Protein AF-A0A8B8TGD3-F1 (afdb_monomer_lite)

Structure (mmCIF, N/CA/C/O backbone):
data_AF-A0A8B8TGD3-F1
#
_entry.id   AF-A0A8B8TGD3-F1
#
loop_
_atom_site.group_PDB
_atom_site.id
_atom_site.type_symbol
_atom_site.label_atom_id
_atom_site.label_alt_id
_atom_site.label_comp_id
_atom_site.label_asym_id
_atom_site.label_entity_id
_atom_site.label_seq_id
_atom_site.pdbx_PDB_ins_code
_atom_site.Cartn_x
_atom_site.Cartn_y
_atom_site.Cartn_z
_atom_site.occupancy
_atom_site.B_iso_or_equiv
_atom_site.auth_seq_id
_atom_site.auth_comp_id
_atom_site.auth_asym_id
_atom_site.auth_atom_id
_atom_site.pdbx_PDB_model_num
ATOM 1 N N . MET A 1 1 ? -36.228 -57.045 -42.325 1.00 47.69 1 MET A N 1
ATOM 2 C CA . MET A 1 1 ? -35.900 -57.556 -43.672 1.00 47.69 1 MET A CA 1
ATOM 3 C C . MET A 1 1 ? -34.620 -56.872 -44.121 1.00 47.69 1 MET A C 1
ATOM 5 O O . MET A 1 1 ? -34.599 -55.657 -44.198 1.00 47.69 1 MET A O 1
ATOM 9 N N . LYS A 1 2 ? -33.584 -57.702 -44.253 1.00 50.88 2 LYS A N 1
ATOM 10 C CA . LYS A 1 2 ? -32.268 -57.607 -44.906 1.00 50.88 2 LYS A CA 1
ATOM 11 C C . LYS A 1 2 ? -31.896 -56.281 -45.578 1.00 50.88 2 LYS A C 1
ATOM 13 O O . LYS A 1 2 ? -32.609 -55.800 -46.458 1.00 50.88 2 LYS A O 1
ATOM 18 N N . GLU A 1 3 ? -30.730 -55.787 -45.169 1.00 52.97 3 GLU A N 1
ATOM 19 C CA . GLU A 1 3 ? -29.997 -54.658 -45.722 1.00 52.97 3 GLU A CA 1
ATOM 20 C C . GLU A 1 3 ? -29.983 -54.644 -47.255 1.00 52.97 3 GLU A C 1
ATOM 22 O O . GLU A 1 3 ? -29.669 -55.637 -47.913 1.00 52.97 3 GLU A O 1
ATOM 27 N N . LYS A 1 4 ? -30.272 -53.474 -47.829 1.00 61.78 4 LYS A N 1
ATOM 28 C CA . LYS A 1 4 ? -29.806 -53.118 -49.166 1.00 61.78 4 LYS A CA 1
ATOM 29 C C . LYS A 1 4 ? -28.572 -52.253 -48.987 1.00 61.78 4 LYS A C 1
ATOM 31 O O . LYS A 1 4 ? -28.653 -51.064 -48.703 1.00 61.78 4 LYS A O 1
ATOM 36 N N . ILE A 1 5 ? -27.456 -52.953 -49.099 1.00 62.25 5 ILE A N 1
ATOM 37 C CA . ILE A 1 5 ? -26.115 -52.483 -49.407 1.00 62.25 5 ILE A CA 1
ATOM 38 C C . ILE A 1 5 ? -26.207 -51.318 -50.398 1.00 62.25 5 ILE A C 1
ATOM 40 O O . ILE A 1 5 ? -26.624 -51.496 -51.543 1.00 62.25 5 ILE A O 1
ATOM 44 N N . ILE A 1 6 ? -25.859 -50.123 -49.931 1.00 62.53 6 ILE A N 1
ATOM 45 C CA . ILE A 1 6 ? -25.527 -48.992 -50.792 1.00 62.53 6 ILE A CA 1
ATOM 46 C C . ILE A 1 6 ? -24.011 -48.868 -50.717 1.00 62.53 6 ILE A C 1
ATOM 48 O O . ILE A 1 6 ? -23.460 -48.157 -49.880 1.00 62.53 6 ILE A O 1
ATOM 52 N N . ASP A 1 7 ? -23.339 -49.637 -51.567 1.00 60.31 7 ASP A N 1
ATOM 53 C CA . ASP A 1 7 ? -21.939 -49.406 -51.886 1.00 60.31 7 ASP A CA 1
ATOM 54 C C . ASP A 1 7 ? -21.870 -48.098 -52.667 1.00 60.31 7 ASP A C 1
ATOM 56 O O . ASP A 1 7 ? -22.269 -48.030 -53.830 1.00 60.31 7 ASP A O 1
ATOM 60 N N . THR A 1 8 ? -21.410 -47.017 -52.044 1.00 56.81 8 T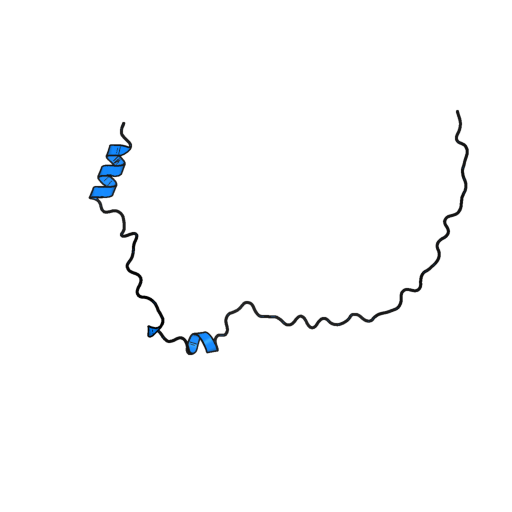HR A N 1
ATOM 61 C CA . THR A 1 8 ? -21.072 -45.797 -52.784 1.00 56.81 8 THR A CA 1
ATOM 62 C C . THR A 1 8 ? -19.870 -45.112 -52.148 1.00 56.81 8 THR A C 1
ATOM 64 O O . THR A 1 8 ? -19.971 -44.317 -51.222 1.00 56.81 8 THR A O 1
ATOM 67 N N . ALA A 1 9 ? -18.720 -45.531 -52.678 1.00 62.03 9 ALA A N 1
ATOM 68 C CA . ALA A 1 9 ? -17.456 -44.830 -52.870 1.00 62.03 9 ALA A CA 1
ATOM 69 C C . ALA A 1 9 ? -17.087 -43.693 -51.897 1.00 62.03 9 ALA A C 1
ATOM 71 O O . ALA A 1 9 ? -17.547 -42.556 -51.997 1.00 62.03 9 ALA A O 1
ATOM 72 N N . VAL A 1 10 ? -16.084 -43.985 -51.066 1.00 60.03 10 VAL A N 1
ATOM 73 C CA . VAL A 1 10 ? -15.191 -42.994 -50.459 1.00 60.03 10 VAL A CA 1
ATOM 74 C C . VAL A 1 10 ? -14.368 -42.335 -51.574 1.00 60.03 10 VAL A C 1
ATOM 76 O O . VAL A 1 10 ? -13.447 -42.944 -52.115 1.00 60.03 10 VAL A O 1
ATOM 79 N N . ALA A 1 11 ? -14.696 -41.093 -51.932 1.00 59.03 11 ALA A N 1
ATOM 80 C CA . ALA A 1 11 ? -13.887 -40.269 -52.829 1.00 59.03 11 ALA A CA 1
ATOM 81 C C . ALA A 1 11 ? -12.978 -39.341 -52.006 1.00 59.03 11 ALA A C 1
ATOM 83 O O . ALA A 1 11 ? -13.334 -38.211 -51.674 1.00 59.03 11 ALA A O 1
ATOM 84 N N . THR A 1 12 ? -11.789 -39.827 -51.654 1.00 53.50 12 THR A N 1
ATOM 85 C CA . THR A 1 12 ? -10.739 -39.036 -51.000 1.00 53.50 12 THR A CA 1
ATOM 86 C C . THR A 1 12 ? -9.990 -38.220 -52.056 1.00 53.50 12 THR A C 1
ATOM 88 O O . THR A 1 12 ? -9.034 -38.698 -52.664 1.00 53.50 12 THR A O 1
ATOM 91 N N . ALA A 1 13 ? -10.412 -36.979 -52.299 1.00 59.97 13 ALA A N 1
ATOM 92 C CA . ALA A 1 13 ? -9.632 -36.036 -53.098 1.00 59.97 13 ALA A CA 1
ATOM 93 C C . ALA A 1 13 ? -8.661 -35.264 -52.190 1.00 59.97 13 ALA A C 1
ATOM 95 O O . ALA A 1 13 ? -9.058 -34.530 -51.285 1.00 59.97 13 ALA A O 1
ATOM 96 N N . GLN A 1 14 ? -7.366 -35.466 -52.432 1.00 59.69 14 GLN A N 1
ATOM 97 C CA . GLN A 1 14 ? -6.260 -34.794 -51.760 1.00 59.69 14 GLN A CA 1
ATOM 98 C C . GLN A 1 14 ? -6.190 -33.322 -52.189 1.00 59.69 14 GLN A C 1
ATOM 100 O O . GLN A 1 14 ? -5.599 -32.984 -53.215 1.00 59.69 14 GLN A O 1
ATOM 105 N N . THR A 1 15 ? -6.748 -32.422 -51.382 1.00 52.16 15 THR A N 1
ATOM 106 C CA . THR A 1 15 ? -6.431 -30.996 -51.504 1.00 52.16 15 THR A CA 1
ATOM 107 C C . THR A 1 15 ? -5.035 -30.760 -50.948 1.00 52.16 15 THR A C 1
ATOM 109 O O . THR A 1 15 ? -4.750 -31.032 -49.780 1.00 52.16 15 THR A O 1
ATOM 112 N N . ARG A 1 16 ? -4.150 -30.288 -51.830 1.00 71.12 16 ARG A N 1
ATOM 113 C CA . ARG A 1 16 ? -2.754 -29.941 -51.554 1.00 71.12 16 ARG A CA 1
ATOM 114 C C . ARG A 1 16 ? -2.638 -29.199 -50.221 1.00 71.12 16 ARG A C 1
ATOM 116 O O . ARG A 1 16 ? -3.164 -28.099 -50.075 1.00 71.1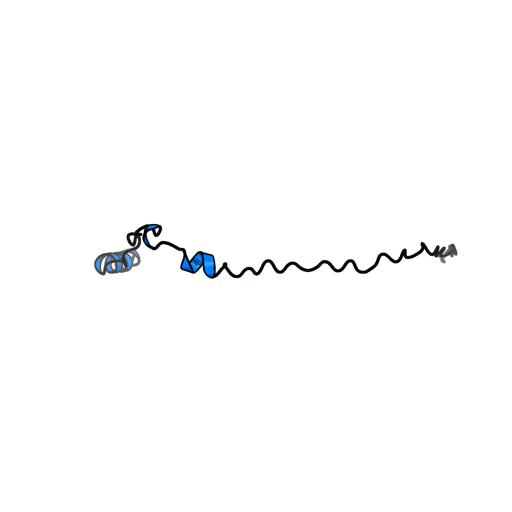2 16 ARG A O 1
ATOM 123 N N . ARG A 1 17 ? -1.893 -29.771 -49.271 1.00 62.38 17 ARG A N 1
ATOM 124 C CA . ARG A 1 17 ? -1.389 -29.018 -48.120 1.00 62.38 17 ARG A CA 1
ATOM 125 C 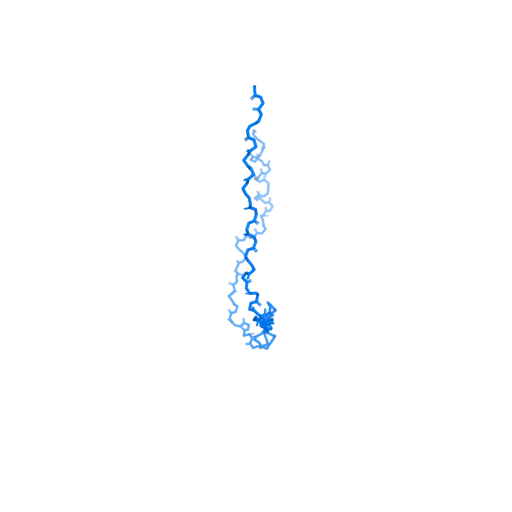C . ARG A 1 17 ? -0.384 -28.011 -48.667 1.00 62.38 17 ARG A C 1
ATOM 127 O O . ARG A 1 17 ? 0.775 -28.352 -48.882 1.00 62.38 17 ARG A O 1
ATOM 134 N N . SER A 1 18 ? -0.836 -26.794 -48.956 1.00 62.56 18 SER A N 1
ATOM 135 C CA . SER A 1 18 ? 0.066 -25.672 -49.180 1.00 62.56 18 SER A CA 1
ATOM 136 C C . SER A 1 18 ? 0.875 -25.493 -47.901 1.00 62.56 18 SER A C 1
ATOM 138 O O . SER A 1 18 ? 0.329 -25.144 -46.854 1.00 62.56 18 SER A O 1
ATOM 140 N N . SER A 1 19 ? 2.164 -25.800 -47.973 1.00 66.88 19 SER A N 1
ATOM 141 C CA . SER A 1 19 ? 3.139 -25.496 -46.940 1.00 66.88 19 SER A CA 1
ATOM 142 C C . SER A 1 19 ? 3.227 -23.978 -46.784 1.00 66.88 19 SER A C 1
ATOM 144 O O . SER A 1 19 ? 3.987 -23.324 -47.495 1.00 66.88 19 SER A O 1
ATOM 146 N N . LEU A 1 20 ? 2.438 -23.403 -45.879 1.00 63.91 20 LEU A N 1
ATOM 147 C CA . LEU A 1 20 ? 2.776 -22.111 -45.299 1.00 63.91 20 LEU A CA 1
ATOM 148 C C . LEU A 1 20 ? 3.612 -22.406 -44.061 1.00 63.91 20 LEU A C 1
ATOM 150 O O . LEU A 1 20 ? 3.203 -23.173 -43.190 1.00 63.91 20 LEU A O 1
ATOM 154 N N . ALA A 1 21 ? 4.828 -21.868 -44.079 1.00 67.62 21 ALA A N 1
ATOM 155 C CA . ALA A 1 21 ? 5.827 -21.978 -43.032 1.00 67.62 21 ALA A CA 1
ATOM 156 C C . ALA A 1 21 ? 5.212 -21.767 -41.638 1.00 67.62 21 ALA A C 1
ATOM 158 O O . ALA A 1 21 ? 4.240 -21.014 -41.522 1.00 67.62 21 ALA A O 1
ATOM 159 N N . PRO A 1 22 ? 5.779 -22.362 -40.569 1.00 62.81 22 PRO A N 1
ATOM 160 C CA . PRO A 1 22 ? 5.481 -21.885 -39.232 1.00 62.81 22 PRO A CA 1
ATOM 161 C C . PRO A 1 22 ? 5.912 -20.420 -39.201 1.00 62.81 22 PRO A C 1
ATOM 163 O O . PRO A 1 22 ? 7.099 -20.103 -39.151 1.00 62.81 22 PRO A O 1
ATOM 166 N N . GLY A 1 23 ? 4.942 -19.516 -39.325 1.00 60.97 23 GLY A N 1
ATOM 167 C CA . GLY A 1 23 ? 5.143 -18.129 -38.973 1.00 60.97 23 GLY A CA 1
ATOM 168 C C . GLY A 1 23 ? 5.541 -18.160 -37.513 1.00 60.97 23 GLY A C 1
ATOM 169 O O . GLY A 1 23 ? 4.700 -18.437 -36.660 1.00 60.97 23 GLY A O 1
ATOM 170 N N . SER A 1 24 ? 6.833 -17.974 -37.246 1.00 65.31 24 SER A N 1
ATOM 171 C CA . SER A 1 24 ? 7.340 -17.685 -35.916 1.00 65.31 24 SER A CA 1
ATOM 172 C C . SER A 1 24 ? 6.639 -16.417 -35.466 1.00 65.31 24 SER A C 1
ATOM 174 O O . SER A 1 24 ? 7.102 -15.307 -35.723 1.00 65.31 24 SER A O 1
ATOM 176 N N . ALA A 1 25 ? 5.479 -16.582 -34.834 1.00 66.06 25 ALA A N 1
ATOM 177 C CA . ALA A 1 25 ? 4.923 -15.570 -33.975 1.00 66.06 25 ALA A CA 1
ATOM 178 C C . ALA A 1 25 ? 5.972 -15.408 -32.881 1.00 66.06 25 ALA A C 1
ATOM 180 O O . ALA A 1 25 ? 6.059 -16.214 -31.955 1.00 66.06 25 ALA A O 1
ATOM 181 N N . SER A 1 26 ? 6.851 -14.424 -33.072 1.00 64.94 26 SER A N 1
ATOM 182 C CA . SER A 1 26 ? 7.706 -13.912 -32.021 1.00 64.94 26 SER A CA 1
ATOM 183 C C . SER A 1 26 ? 6.740 -13.502 -30.927 1.00 64.94 26 SER A C 1
ATOM 185 O O . SER A 1 26 ? 6.079 -12.471 -31.041 1.00 64.94 26 SER A O 1
ATOM 187 N N . SER A 1 27 ? 6.564 -14.383 -29.943 1.00 64.69 27 SER A N 1
ATOM 188 C CA . SER A 1 27 ? 5.786 -14.119 -28.749 1.00 64.69 27 SER A CA 1
ATOM 189 C C . SER A 1 27 ? 6.506 -12.974 -28.067 1.00 64.69 27 SER A C 1
ATOM 191 O O . SER A 1 27 ? 7.444 -13.193 -27.303 1.00 64.69 27 SER A O 1
ATOM 193 N N . ALA A 1 28 ? 6.135 -11.747 -28.433 1.00 66.88 28 ALA A N 1
ATOM 194 C CA . ALA A 1 28 ? 6.539 -10.556 -27.733 1.00 66.88 28 ALA A CA 1
ATOM 195 C C . ALA A 1 28 ? 6.012 -10.757 -26.321 1.00 66.88 28 ALA A C 1
ATOM 197 O O . ALA A 1 28 ? 4.817 -10.647 -26.059 1.00 66.88 28 ALA A O 1
ATOM 198 N N . THR A 1 29 ? 6.909 -11.178 -25.438 1.00 66.19 29 THR A N 1
ATOM 199 C CA . THR A 1 29 ? 6.684 -11.223 -24.009 1.00 66.19 29 THR A CA 1
ATOM 200 C C . THR A 1 29 ? 6.418 -9.789 -23.594 1.00 66.19 29 THR A C 1
ATOM 202 O O . THR A 1 29 ? 7.346 -9.049 -23.272 1.00 66.19 29 THR A O 1
ATOM 205 N N . THR A 1 30 ? 5.155 -9.371 -23.622 1.00 70.25 30 THR A N 1
ATOM 206 C CA . THR A 1 30 ? 4.683 -8.291 -22.767 1.00 70.25 30 THR A CA 1
ATOM 207 C C . THR A 1 30 ? 4.809 -8.854 -21.365 1.00 70.25 30 THR A C 1
ATOM 209 O O . THR A 1 30 ? 3.915 -9.524 -20.855 1.00 70.25 30 THR A O 1
ATOM 212 N N . SER A 1 31 ? 6.020 -8.746 -20.825 1.00 69.31 31 SER A N 1
ATOM 213 C CA . SER A 1 31 ? 6.315 -9.134 -19.463 1.00 69.31 31 SER A CA 1
ATOM 214 C C . SER A 1 31 ? 5.307 -8.393 -18.596 1.00 69.31 31 SER A C 1
ATOM 216 O O . SER A 1 31 ? 5.370 -7.177 -18.505 1.00 69.31 31 SER A O 1
ATOM 218 N N . ASP A 1 32 ? 4.383 -9.130 -17.982 1.00 79.44 32 ASP A N 1
ATOM 219 C CA . ASP A 1 32 ? 3.358 -8.615 -17.057 1.00 79.44 32 ASP A CA 1
ATOM 220 C C . ASP A 1 32 ? 3.986 -7.934 -15.821 1.00 79.44 32 ASP A C 1
ATOM 222 O O . ASP A 1 32 ? 3.327 -7.325 -14.985 1.00 79.44 32 ASP A O 1
ATOM 226 N N . LYS A 1 33 ? 5.313 -8.042 -15.695 1.00 80.19 33 LYS A N 1
ATOM 227 C CA . LYS A 1 33 ? 6.089 -7.378 -14.660 1.00 80.19 33 LYS A CA 1
ATOM 228 C C . LYS A 1 33 ? 6.106 -5.875 -14.941 1.00 80.19 33 LYS A C 1
ATOM 230 O O . LYS A 1 33 ? 6.481 -5.487 -16.048 1.00 80.19 33 LYS A O 1
ATOM 235 N N . PRO A 1 34 ? 5.771 -5.046 -13.943 1.00 80.31 34 PRO A N 1
ATOM 236 C CA . PRO A 1 34 ? 5.858 -3.603 -14.085 1.00 80.31 34 PRO A CA 1
ATOM 237 C C . PRO A 1 34 ? 7.293 -3.187 -14.412 1.00 80.31 34 PRO A C 1
ATOM 239 O O . PRO A 1 34 ? 8.256 -3.820 -13.965 1.00 80.31 34 PRO A O 1
ATOM 242 N N . ASP A 1 35 ? 7.425 -2.112 -15.184 1.00 83.25 35 ASP A N 1
ATOM 243 C CA . ASP A 1 35 ? 8.721 -1.540 -15.510 1.00 83.25 35 ASP A CA 1
ATOM 2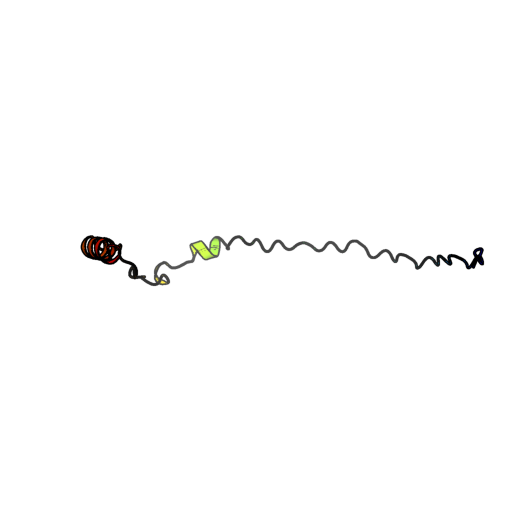44 C C . ASP A 1 35 ? 9.394 -1.011 -14.233 1.00 83.25 35 ASP A C 1
ATOM 246 O O . ASP A 1 35 ? 8.855 -0.188 -13.487 1.00 83.25 35 ASP A O 1
ATOM 250 N N . THR A 1 36 ? 10.588 -1.522 -13.940 1.00 85.00 36 THR A N 1
ATOM 251 C CA . THR A 1 36 ? 11.306 -1.172 -12.711 1.00 85.00 36 THR A CA 1
ATOM 252 C C . THR A 1 36 ? 11.811 0.269 -12.724 1.00 85.00 36 THR A C 1
ATOM 254 O O . THR A 1 36 ? 11.941 0.870 -11.658 1.00 85.00 36 THR A O 1
ATOM 257 N N . ALA A 1 37 ? 12.079 0.837 -13.904 1.00 86.25 37 ALA A N 1
ATOM 258 C CA . ALA A 1 37 ? 12.535 2.217 -14.038 1.00 86.25 37 ALA A CA 1
ATOM 259 C C . ALA A 1 37 ? 11.383 3.215 -13.829 1.00 86.25 37 ALA A C 1
ATOM 261 O O . ALA A 1 37 ? 11.605 4.311 -13.311 1.00 86.25 37 ALA A O 1
ATOM 262 N N . GLU A 1 38 ? 10.146 2.843 -14.164 1.00 84.81 38 GLU A N 1
ATOM 263 C CA . GLU A 1 38 ? 8.952 3.617 -13.804 1.00 84.81 38 GLU A CA 1
ATOM 264 C C . GLU A 1 38 ? 8.731 3.656 -12.285 1.00 84.81 38 GLU A C 1
ATOM 266 O O . GLU A 1 38 ? 8.376 4.705 -11.743 1.00 84.81 38 GLU A O 1
ATOM 271 N N . MET A 1 39 ? 9.008 2.553 -11.579 1.00 82.94 39 MET A N 1
ATOM 272 C CA . MET A 1 39 ? 8.901 2.500 -10.116 1.00 82.94 39 MET A CA 1
ATOM 273 C C . MET A 1 39 ? 9.951 3.377 -9.412 1.00 82.94 39 MET A C 1
ATOM 275 O O . MET A 1 39 ? 9.636 3.993 -8.395 1.00 82.94 39 MET A O 1
ATOM 279 N N . GLU A 1 40 ? 11.168 3.494 -9.958 1.00 86.19 40 GLU A N 1
ATOM 280 C CA . GLU A 1 40 ? 12.213 4.392 -9.431 1.00 86.19 40 GLU A CA 1
ATOM 281 C C . GLU A 1 40 ? 11.826 5.875 -9.564 1.00 86.19 40 GLU A C 1
ATOM 283 O O . GLU A 1 40 ? 12.098 6.686 -8.679 1.00 86.19 40 GLU A O 1
ATOM 288 N N . LYS A 1 41 ? 11.133 6.228 -10.651 1.00 90.50 41 LYS A N 1
ATOM 289 C CA . LYS A 1 41 ? 10.681 7.598 -10.937 1.00 90.50 41 LYS A CA 1
ATOM 290 C C . LYS A 1 41 ? 9.386 7.976 -10.213 1.00 90.50 41 LYS A C 1
ATOM 292 O O . LYS A 1 41 ? 8.920 9.108 -10.349 1.00 90.50 41 LYS A O 1
ATOM 297 N N . PHE A 1 42 ? 8.780 7.058 -9.459 1.00 88.81 42 PHE A N 1
ATOM 298 C CA . PHE A 1 42 ? 7.511 7.309 -8.789 1.00 88.81 42 PHE A CA 1
ATOM 299 C C . PHE A 1 42 ? 7.673 8.271 -7.600 1.00 88.81 42 PHE A C 1
ATOM 301 O O . PHE A 1 42 ? 8.211 7.939 -6.543 1.00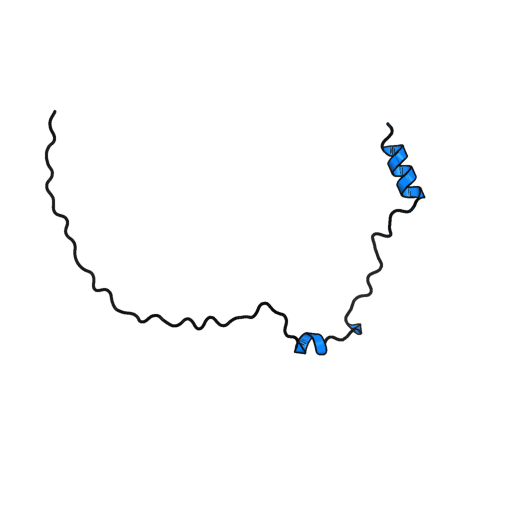 88.81 42 PHE A O 1
ATOM 308 N N . GLU A 1 43 ? 7.147 9.485 -7.751 1.00 90.44 43 GLU A N 1
ATOM 309 C CA . GLU A 1 43 ? 7.176 10.501 -6.703 1.00 90.44 43 GLU A CA 1
ATOM 310 C C . GLU A 1 43 ? 6.201 10.172 -5.562 1.00 90.44 43 GLU A C 1
ATOM 312 O O . GLU A 1 43 ? 4.980 10.149 -5.734 1.00 90.44 43 GLU A O 1
ATOM 317 N N . LYS A 1 44 ? 6.721 10.041 -4.335 1.00 84.75 44 LYS A N 1
ATOM 318 C CA . LYS A 1 44 ? 5.924 9.753 -3.125 1.00 84.75 44 LYS A CA 1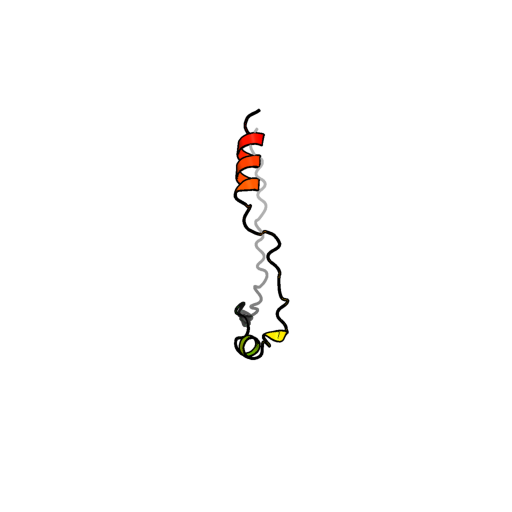
ATOM 319 C C . LYS A 1 44 ? 4.808 10.778 -2.858 1.00 84.75 44 LYS A C 1
ATOM 321 O O . LYS A 1 44 ? 3.820 10.456 -2.203 1.00 84.75 44 LYS A O 1
ATOM 326 N N . LEU A 1 45 ? 4.942 11.997 -3.383 1.00 86.44 45 LEU A N 1
ATOM 327 C CA . LEU A 1 45 ? 3.947 13.073 -3.287 1.00 86.44 45 LEU A CA 1
ATOM 328 C C . LEU A 1 45 ? 2.673 12.788 -4.097 1.00 86.44 45 LEU A C 1
ATOM 330 O O . LEU A 1 45 ? 1.628 13.371 -3.819 1.00 86.44 45 LEU A O 1
ATOM 334 N N . LYS A 1 46 ? 2.737 11.870 -5.068 1.00 88.56 46 LYS A N 1
ATOM 335 C CA . LYS A 1 46 ? 1.579 11.403 -5.839 1.00 88.56 46 LYS A CA 1
ATOM 336 C C . LYS A 1 46 ? 0.716 10.404 -5.055 1.00 88.56 46 LYS A C 1
ATOM 338 O O . LYS A 1 46 ? -0.397 10.105 -5.484 1.00 88.56 46 LYS A O 1
ATOM 343 N N . LEU A 1 47 ? 1.179 9.911 -3.898 1.00 86.19 47 LEU A N 1
ATOM 344 C CA . LEU A 1 47 ? 0.377 9.063 -3.016 1.00 86.19 47 LEU A CA 1
ATOM 345 C C . LEU A 1 47 ? -0.694 9.893 -2.302 1.00 86.19 47 LEU A C 1
ATOM 347 O O . LEU A 1 47 ? -0.394 10.802 -1.527 1.00 86.19 47 LEU A O 1
ATOM 351 N N . LYS A 1 48 ? -1.962 9.527 -2.501 1.00 86.50 48 LYS A N 1
ATOM 352 C CA . LYS A 1 48 ? -3.065 10.063 -1.696 1.00 86.50 48 LYS A CA 1
ATOM 353 C C . LYS A 1 48 ? -2.898 9.607 -0.245 1.00 86.50 48 LYS A C 1
ATOM 355 O O . LYS A 1 48 ? -2.728 8.418 0.022 1.00 86.50 48 LYS A O 1
ATOM 360 N N . LYS A 1 49 ? -2.994 10.543 0.704 1.00 83.19 49 LYS A N 1
ATOM 361 C CA . LYS A 1 49 ? -3.088 10.214 2.131 1.00 83.19 49 LYS A CA 1
ATOM 362 C C . LYS A 1 49 ? -4.461 9.585 2.372 1.00 83.19 49 LYS A C 1
ATOM 364 O O . LYS A 1 49 ? -5.477 10.271 2.282 1.00 83.19 49 LYS A O 1
ATOM 369 N N . VAL A 1 50 ? -4.500 8.286 2.640 1.00 80.31 50 VAL A N 1
ATOM 370 C CA . VAL A 1 50 ? -5.736 7.622 3.055 1.00 80.31 50 VAL A CA 1
ATOM 371 C C . VAL A 1 50 ? -5.847 7.711 4.572 1.00 80.31 50 VAL A C 1
ATOM 373 O O . VAL A 1 50 ? -4.940 7.319 5.299 1.00 80.31 50 VAL A O 1
ATOM 376 N N . GLN A 1 51 ? -6.947 8.284 5.052 1.00 78.44 51 GLN A N 1
ATOM 377 C CA . GLN A 1 51 ? -7.366 8.107 6.436 1.00 78.44 51 GLN A CA 1
ATOM 378 C C . GLN A 1 51 ? -7.996 6.716 6.528 1.00 78.44 51 GLN A C 1
ATOM 380 O O . GLN A 1 51 ? -8.850 6.393 5.701 1.00 78.44 51 GLN A O 1
ATOM 385 N N . GLU A 1 52 ? -7.586 5.898 7.495 1.00 75.19 52 GLU A N 1
ATOM 386 C CA . GLU A 1 52 ? -8.218 4.606 7.771 1.00 75.19 52 GLU A CA 1
ATOM 387 C C . GLU A 1 52 ? -9.716 4.835 8.032 1.00 75.19 52 GLU A C 1
ATOM 389 O O . GLU A 1 52 ? -10.103 5.434 9.033 1.00 75.19 52 GLU A O 1
ATOM 394 N N . LYS A 1 53 ? -10.570 4.446 7.075 1.00 76.81 53 LYS A N 1
ATOM 395 C CA . LYS A 1 53 ? -12.037 4.578 7.178 1.00 76.81 53 LYS A CA 1
ATOM 396 C C . LYS A 1 53 ? -12.684 3.421 7.928 1.00 76.81 53 LYS A C 1
ATOM 398 O O . LYS A 1 53 ? -13.881 3.462 8.182 1.00 76.81 53 LYS A O 1
ATOM 403 N N . ASN A 1 54 ? -11.889 2.425 8.296 1.00 70.31 54 ASN A N 1
ATOM 404 C CA . ASN A 1 54 ? -12.291 1.320 9.143 1.00 70.31 54 ASN A CA 1
ATOM 405 C C . ASN A 1 54 ? -11.365 1.257 10.362 1.00 70.31 54 ASN A C 1
ATOM 407 O O . ASN A 1 54 ? -10.599 0.300 10.467 1.00 70.31 54 ASN A O 1
ATOM 411 N N . PRO A 1 55 ? -11.372 2.289 11.231 1.00 71.25 55 PRO A N 1
ATOM 412 C CA . PRO A 1 55 ? -10.691 2.178 12.508 1.00 71.25 55 PRO A CA 1
ATOM 413 C C . PRO A 1 55 ? -11.183 0.908 13.193 1.00 71.25 55 PRO A C 1
ATOM 415 O O . PRO A 1 55 ? -12.392 0.660 13.230 1.00 71.25 55 PRO A O 1
ATOM 418 N N . LEU A 1 56 ? -10.247 0.100 13.699 1.00 72.56 56 LEU A N 1
ATOM 419 C CA . LEU A 1 56 ? -10.570 -1.108 14.458 1.00 72.56 56 LEU A CA 1
ATOM 420 C C . LEU A 1 56 ? -11.724 -0.815 15.422 1.00 72.56 56 LEU A C 1
ATOM 422 O O . LEU A 1 56 ? -11.651 0.132 16.211 1.00 72.56 56 LEU A O 1
ATOM 426 N N . ARG A 1 57 ? -12.794 -1.619 15.318 1.00 72.50 57 ARG A N 1
ATOM 427 C CA . ARG A 1 57 ? -14.001 -1.511 16.145 1.00 72.50 57 ARG A CA 1
ATOM 428 C C . ARG A 1 57 ? -13.579 -1.265 17.595 1.00 72.50 57 ARG A C 1
ATOM 430 O O . ARG A 1 57 ? -12.796 -2.038 18.152 1.00 72.50 57 ARG A O 1
ATOM 437 N N . SER A 1 58 ? -14.056 -0.175 18.195 1.00 79.00 58 SER A N 1
ATOM 438 C CA . SER A 1 58 ? -13.695 0.147 19.574 1.00 79.00 58 SER A CA 1
ATOM 439 C C . SER A 1 58 ? -14.188 -0.965 20.513 1.00 79.00 58 SER A C 1
ATOM 441 O O . SER A 1 58 ? -15.079 -1.759 20.176 1.00 79.00 58 SER A O 1
ATOM 443 N N . LYS A 1 59 ? -13.601 -1.051 21.712 1.00 76.56 59 LYS A N 1
ATOM 444 C CA . LYS A 1 59 ? -14.039 -2.027 22.725 1.00 76.56 59 LYS A CA 1
ATOM 445 C C . LYS A 1 59 ? -15.529 -1.867 23.048 1.00 76.56 59 LYS A C 1
ATOM 447 O O . LYS A 1 59 ? -16.227 -2.869 23.150 1.00 76.56 59 LYS A O 1
ATOM 452 N N . GLU A 1 60 ? -16.014 -0.627 23.091 1.00 80.50 60 GLU A N 1
ATOM 453 C CA . GLU A 1 60 ? -17.433 -0.297 23.263 1.00 80.50 60 GLU A CA 1
ATOM 454 C C . GLU A 1 60 ? -18.292 -0.893 22.144 1.00 80.50 60 GLU A C 1
ATOM 456 O O . GLU A 1 60 ? -19.261 -1.604 22.405 1.00 80.50 60 GLU A O 1
ATOM 461 N N . THR A 1 61 ? -17.909 -0.681 20.883 1.00 82.62 61 THR A N 1
ATOM 462 C CA . THR A 1 61 ? -18.701 -1.177 19.758 1.00 82.62 61 THR A CA 1
ATOM 463 C C . THR A 1 61 ? -18.693 -2.714 19.742 1.00 82.62 61 THR A C 1
ATOM 465 O O . THR A 1 61 ? -19.694 -3.328 19.378 1.00 82.62 61 THR A O 1
ATOM 468 N N . THR A 1 62 ? -17.609 -3.377 20.167 1.00 83.00 62 THR A N 1
ATOM 469 C CA . THR A 1 62 ? -17.553 -4.852 20.317 1.00 83.00 62 THR A CA 1
ATOM 470 C C . THR A 1 62 ? -18.502 -5.368 21.413 1.00 83.00 62 THR A C 1
ATOM 472 O O . THR A 1 62 ? -19.175 -6.378 21.215 1.00 83.00 62 THR A O 1
ATOM 475 N N . GLU A 1 63 ? -18.608 -4.668 22.548 1.00 83.56 63 GLU A N 1
ATOM 476 C CA . GLU A 1 63 ? -19.560 -4.987 23.630 1.00 83.56 63 GLU A CA 1
ATOM 477 C C . GLU A 1 63 ? -21.014 -4.873 23.147 1.00 83.56 63 GLU A C 1
ATOM 479 O O . GLU A 1 63 ? -21.821 -5.774 23.387 1.00 83.56 63 GLU A O 1
ATOM 484 N N . GLN A 1 64 ? -21.335 -3.808 22.405 1.00 89.31 64 GLN A N 1
ATOM 485 C CA . GLN A 1 64 ? -22.666 -3.607 21.826 1.00 89.31 64 GLN A CA 1
ATOM 486 C C . GLN A 1 64 ? -23.059 -4.735 20.866 1.00 89.31 64 GLN A C 1
ATOM 488 O O . GLN A 1 64 ? -24.183 -5.220 20.937 1.00 89.31 64 GLN A O 1
ATOM 493 N N . GLU A 1 65 ? -22.142 -5.200 20.007 1.00 86.06 65 GLU A N 1
ATOM 494 C CA . GLU A 1 65 ? -22.405 -6.340 19.110 1.00 86.06 65 GLU A CA 1
ATOM 495 C C . GLU A 1 65 ? -22.700 -7.613 19.901 1.00 86.06 65 GLU A C 1
ATOM 497 O O . GLU A 1 65 ? -23.665 -8.328 19.627 1.00 86.06 65 GLU A O 1
ATOM 502 N N . LYS A 1 66 ? -21.898 -7.855 20.943 1.00 87.50 66 LYS A N 1
ATOM 503 C CA . LYS A 1 66 ? -22.069 -9.008 21.817 1.00 87.50 66 LYS A CA 1
ATOM 504 C C . LYS A 1 66 ? -23.426 -8.976 22.510 1.00 87.50 66 LYS A C 1
ATOM 506 O O . LYS A 1 66 ? -23.987 -10.041 22.712 1.00 87.50 66 LYS A O 1
ATOM 511 N N . GLN A 1 67 ? -23.942 -7.812 22.910 1.00 85.94 67 GLN A N 1
ATOM 512 C CA . GLN A 1 67 ? -25.274 -7.697 23.518 1.00 85.94 67 GLN A CA 1
ATOM 513 C C . GLN A 1 67 ? -26.410 -7.767 22.493 1.00 85.94 67 GLN A C 1
ATOM 515 O O . GLN A 1 67 ? -27.414 -8.411 22.767 1.00 85.94 67 GLN A O 1
ATOM 520 N N . ALA A 1 68 ? -26.235 -7.184 21.306 1.00 81.38 68 ALA A N 1
ATOM 521 C CA . ALA A 1 68 ? -27.231 -7.218 20.235 1.00 81.38 68 ALA A CA 1
ATOM 522 C C . ALA A 1 68 ? -27.480 -8.637 19.688 1.00 81.38 68 ALA A C 1
ATOM 524 O O . ALA A 1 68 ? -28.577 -8.930 19.230 1.00 81.38 68 ALA A O 1
ATOM 525 N N . GLY A 1 69 ? -26.487 -9.530 19.770 1.00 73.56 69 GLY A N 1
ATOM 526 C CA . GLY A 1 69 ? -26.637 -10.953 19.435 1.00 73.56 69 GLY A CA 1
ATOM 527 C C . GLY A 1 69 ? -27.265 -11.816 20.538 1.00 73.56 69 GLY A C 1
ATOM 528 O O . GLY A 1 69 ? -27.405 -13.022 20.351 1.00 73.56 69 GLY A O 1
ATOM 529 N N . LYS A 1 70 ? -27.610 -11.231 21.692 1.00 72.50 70 LYS A N 1
ATOM 530 C CA . LYS A 1 70 ? -28.297 -11.902 22.806 1.00 72.50 70 LYS A CA 1
ATOM 531 C C . LYS A 1 70 ? -29.757 -11.440 22.836 1.00 72.50 70 LYS A C 1
ATOM 533 O O . LYS A 1 70 ? -30.156 -10.729 23.754 1.00 72.50 70 LYS A O 1
ATOM 538 N N . SER A 1 71 ? -30.535 -11.798 21.822 1.00 62.84 71 SER A N 1
ATOM 539 C CA . SER A 1 71 ? -31.993 -11.646 21.841 1.00 62.84 71 SER A CA 1
ATOM 540 C C . SER A 1 71 ? -32.669 -12.889 21.304 1.00 62.84 71 SER A C 1
ATOM 542 O O . SER A 1 71 ? -32.013 -13.638 20.547 1.00 62.84 71 SER A O 1
#

Foldseek 3Di:
DDDDDPDDDDDDDDDDPPDDDPPPPVPPCPPPDDDVVVVVVDDPVPDDDDDPPCDPQDPVNVVVVVVVVVD

Organism: Camelus ferus (NCBI:txid419612)

Sequence (71 aa):
MKEKIIDTAVATAQTRRSSLAPGSASSATTSDKPDTAEMEKFEKLKLKKVQEKNPLRSKETTEQEKQAGKS

Radius of gyration: 36.26 Å; chains: 1; bounding box: 48×71×77 Å

Secondary structure (DSSP, 8-state):
-------------------------------SSPPHHHHHT--GGGS-----SS----HHHHHHHHHHT--

pLDDT: mean 72.8, std 11.44, range [47.69, 90.5]

InterPro domains:
  IPR001152 Beta-thymosin [PF01290] (32-68)
  IPR001152 Beta-thymosin [PTHR12021] (14-71)
  IPR001152 Beta-thymosin [SM00152] (36-70)
  IPR038386 Beta-thymosin superfamily [G3DSA:1.20.5.520] (31-68)